Protein AF-A0A7S1PUE9-F1 (afdb_monomer_lite)

pLDDT: mean 86.62, std 9.23, range [46.56, 97.62]

Structure (mmCIF, N/CA/C/O backbone):
data_AF-A0A7S1PUE9-F1
#
_entry.id   AF-A0A7S1PUE9-F1
#
loop_
_atom_site.group_PDB
_atom_site.id
_atom_site.type_symbol
_atom_site.label_atom_id
_atom_site.label_alt_id
_atom_site.label_comp_id
_atom_site.label_asym_id
_atom_site.label_entity_id
_atom_site.label_seq_id
_atom_site.pdbx_PDB_ins_code
_atom_site.Cartn_x
_atom_site.Cartn_y
_atom_site.Cartn_z
_atom_site.occupancy
_atom_site.B_iso_or_equiv
_atom_site.auth_seq_id
_atom_site.auth_comp_id
_atom_site.auth_asym_id
_atom_site.auth_atom_id
_atom_site.pdbx_PDB_model_num
ATOM 1 N N . SER A 1 1 ? -7.003 24.282 0.858 1.00 46.56 1 SER A N 1
ATOM 2 C CA . SER A 1 1 ? -7.446 24.367 2.265 1.00 46.56 1 SER A CA 1
ATOM 3 C C . SER A 1 1 ? -6.705 23.393 3.196 1.00 46.56 1 SER A C 1
ATOM 5 O O . SER A 1 1 ? -6.592 23.719 4.368 1.00 46.56 1 SER A O 1
ATOM 7 N N . LYS A 1 2 ? -6.103 22.275 2.737 1.00 52.84 2 LYS A N 1
ATOM 8 C CA . LYS A 1 2 ? -5.173 21.488 3.585 1.00 52.84 2 LYS A CA 1
ATOM 9 C C . LYS A 1 2 ? -3.800 22.175 3.719 1.00 52.84 2 LYS A C 1
ATOM 11 O O . LYS A 1 2 ? -3.308 22.738 2.744 1.00 52.84 2 LYS A O 1
ATOM 16 N N . ALA A 1 3 ? -3.198 22.104 4.911 1.00 67.56 3 ALA A N 1
ATOM 17 C CA . ALA A 1 3 ? -1.876 22.671 5.223 1.00 67.56 3 ALA A CA 1
ATOM 18 C C . ALA A 1 3 ? -0.708 21.894 4.583 1.00 67.56 3 ALA A C 1
ATOM 20 O O . ALA A 1 3 ? 0.362 22.451 4.361 1.00 67.56 3 ALA A O 1
ATOM 21 N N . SER A 1 4 ? -0.921 20.620 4.247 1.00 67.88 4 SER A N 1
ATOM 22 C CA . SER A 1 4 ? -0.008 19.823 3.431 1.00 67.88 4 SER A CA 1
ATOM 23 C C . SER A 1 4 ? -0.814 19.066 2.371 1.00 67.88 4 SER A C 1
ATOM 25 O O . SER A 1 4 ? -1.808 18.427 2.721 1.00 67.88 4 SER A O 1
ATOM 27 N N . PRO A 1 5 ? -0.427 19.131 1.085 1.00 66.12 5 PRO A N 1
ATOM 28 C CA . PRO A 1 5 ? -1.153 18.479 -0.006 1.00 66.12 5 PRO A CA 1
ATOM 29 C C . PRO A 1 5 ? -0.963 16.956 -0.047 1.00 66.12 5 PRO A C 1
ATOM 31 O O . PRO A 1 5 ? -1.646 16.288 -0.816 1.00 66.12 5 PRO A O 1
ATOM 34 N N . THR A 1 6 ? -0.036 16.413 0.744 1.00 65.56 6 THR A N 1
ATOM 35 C CA . THR A 1 6 ? 0.375 14.999 0.698 1.00 65.56 6 THR A CA 1
ATOM 36 C C . THR A 1 6 ? 0.102 14.24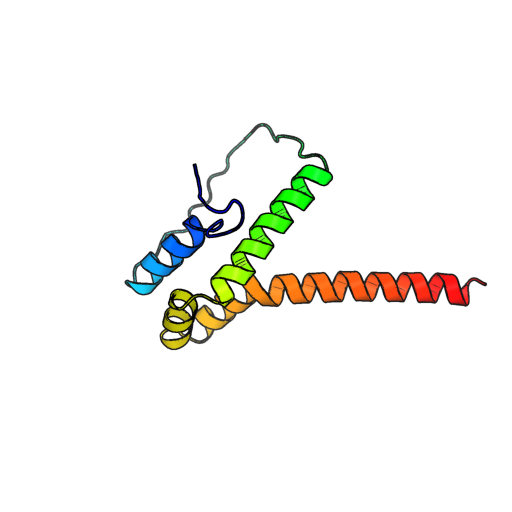7 1.997 1.00 65.56 6 THR A C 1
ATOM 38 O O . THR A 1 6 ? 0.189 13.022 2.025 1.00 65.56 6 THR A O 1
ATOM 41 N N . VAL A 1 7 ? -0.217 14.954 3.083 1.00 66.44 7 VAL A N 1
ATOM 42 C CA . VAL A 1 7 ? -0.489 14.351 4.393 1.00 66.44 7 VAL A CA 1
ATOM 43 C C . VAL A 1 7 ? -1.988 14.097 4.539 1.00 66.44 7 VAL A C 1
ATOM 45 O O . VAL A 1 7 ? -2.804 14.953 4.204 1.00 66.44 7 VAL A O 1
ATOM 48 N N . ASN A 1 8 ? -2.338 12.926 5.079 1.00 69.88 8 ASN A N 1
ATOM 49 C CA . ASN A 1 8 ? -3.717 12.497 5.322 1.00 69.88 8 ASN A CA 1
ATOM 50 C C . ASN A 1 8 ? -4.580 12.472 4.042 1.00 69.88 8 ASN A C 1
ATOM 52 O O . ASN A 1 8 ? -5.634 13.109 3.950 1.00 69.88 8 ASN A O 1
ATOM 56 N N . MET A 1 9 ? -4.068 11.780 3.020 1.00 74.50 9 MET A N 1
ATOM 57 C CA . MET A 1 9 ? -4.742 11.578 1.730 1.00 74.50 9 MET A CA 1
ATOM 58 C C . MET A 1 9 ? -5.679 10.361 1.719 1.00 74.50 9 MET A C 1
ATOM 60 O O . MET A 1 9 ? -6.439 10.218 0.771 1.00 74.50 9 MET A O 1
ATOM 64 N N . SER A 1 10 ? -5.635 9.524 2.760 1.00 85.56 10 SER A N 1
ATOM 65 C CA . SER A 1 10 ? -6.405 8.274 2.887 1.00 85.56 10 SER A CA 1
ATOM 66 C C . SER A 1 10 ? -7.337 8.300 4.096 1.00 85.56 10 SER A C 1
ATOM 68 O O . SER A 1 10 ? -7.404 7.352 4.871 1.00 85.56 10 SER A O 1
ATOM 70 N N . GLU A 1 11 ? -7.994 9.439 4.305 1.00 87.81 11 GLU A N 1
ATOM 71 C CA . GLU A 1 11 ? -8.928 9.679 5.412 1.00 87.81 11 GLU A CA 1
ATOM 72 C C . GLU A 1 11 ? -10.063 8.646 5.461 1.00 87.81 11 GLU A C 1
ATOM 74 O O . GLU A 1 11 ? -10.430 8.179 6.533 1.00 87.81 11 GLU A O 1
ATOM 79 N N . ASP A 1 12 ? -10.557 8.243 4.295 1.00 88.38 12 ASP A N 1
ATOM 80 C CA . ASP A 1 12 ? -11.521 7.162 4.100 1.00 88.38 12 ASP A CA 1
ATOM 81 C C . ASP A 1 12 ? -11.020 5.816 4.647 1.00 88.38 12 ASP A C 1
ATOM 83 O O . ASP A 1 12 ? -11.739 5.115 5.360 1.00 88.38 12 ASP A O 1
ATOM 87 N N . VAL A 1 13 ? -9.756 5.478 4.386 1.00 89.88 13 VAL A N 1
ATOM 88 C CA . VAL A 1 13 ? -9.116 4.269 4.924 1.00 89.88 13 VAL A CA 1
ATOM 89 C C . VAL A 1 13 ? -8.967 4.35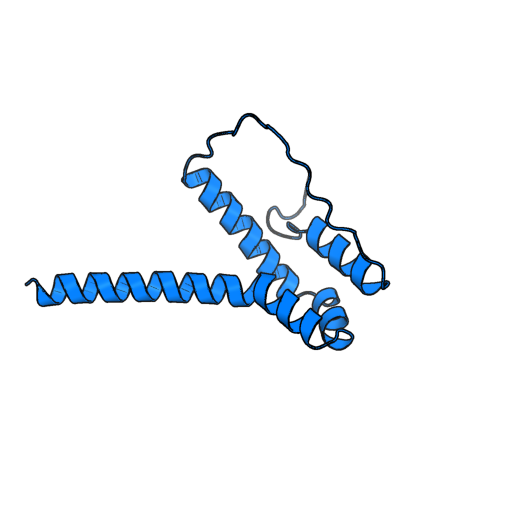7 6.445 1.00 89.88 13 VAL A C 1
ATOM 91 O O . VAL A 1 13 ? -9.239 3.380 7.143 1.00 89.88 13 VAL A O 1
ATOM 94 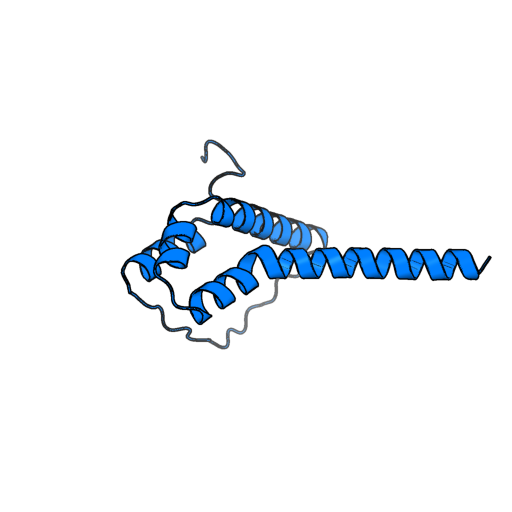N N . PHE A 1 14 ? -8.572 5.519 6.975 1.00 89.44 14 PHE A N 1
ATOM 95 C CA . PHE A 1 14 ? -8.467 5.732 8.424 1.00 89.44 14 PHE A CA 1
ATOM 96 C C . PHE A 1 14 ? -9.829 5.659 9.124 1.00 89.44 14 PHE A C 1
ATOM 98 O O . PHE A 1 14 ? -9.931 5.052 10.188 1.00 89.44 14 PHE A O 1
ATOM 105 N N . ALA A 1 15 ? -10.891 6.179 8.506 1.00 90.81 15 ALA A N 1
ATOM 106 C CA . ALA A 1 15 ? -12.252 6.000 9.004 1.00 90.81 15 ALA A CA 1
ATOM 107 C C . ALA A 1 15 ? -12.641 4.510 9.038 1.00 90.81 15 ALA A C 1
ATOM 109 O O . ALA A 1 15 ? -13.208 4.034 10.021 1.00 90.81 15 ALA A O 1
ATOM 110 N N . GLY A 1 16 ? -12.259 3.740 8.014 1.00 90.62 16 GLY A N 1
ATOM 111 C CA . GLY A 1 16 ? -12.432 2.285 8.001 1.00 90.62 16 GLY A CA 1
ATOM 112 C C . GLY A 1 16 ? -11.690 1.575 9.140 1.00 90.62 16 GLY A C 1
ATOM 113 O O . GLY A 1 16 ? -12.239 0.668 9.767 1.00 90.62 16 GLY A O 1
ATOM 114 N N . TYR A 1 17 ? -10.467 2.008 9.462 1.00 90.75 17 TYR A N 1
ATOM 115 C CA . TYR A 1 17 ? -9.726 1.504 10.621 1.00 90.75 17 TYR A CA 1
ATOM 116 C C . TYR A 1 17 ? -10.458 1.779 11.933 1.00 90.75 17 TYR A C 1
ATOM 118 O O . TYR A 1 17 ? -10.527 0.895 12.784 1.00 90.75 17 TYR A O 1
ATOM 126 N N . GLU A 1 18 ? -11.050 2.957 12.095 1.00 91.00 18 GLU A N 1
ATOM 127 C CA . GLU A 1 18 ? -11.809 3.286 13.298 1.00 91.00 18 GLU A CA 1
ATOM 128 C C . GLU A 1 18 ? -13.063 2.409 13.457 1.00 91.00 18 GLU A C 1
ATOM 130 O O . GLU A 1 18 ? -13.294 1.871 14.542 1.00 91.00 18 GLU A O 1
ATOM 135 N N . VAL A 1 19 ? -13.820 2.187 12.377 1.00 91.81 19 VAL A N 1
ATOM 136 C CA . VAL A 1 19 ? -14.985 1.278 12.354 1.00 91.81 19 VAL A CA 1
ATOM 137 C C . VAL A 1 19 ? -14.573 -0.134 12.786 1.00 91.81 19 VAL A C 1
ATOM 139 O O . VAL A 1 19 ? -15.123 -0.690 13.739 1.00 91.81 19 VAL A O 1
ATOM 142 N N . VAL A 1 20 ? -13.527 -0.686 12.163 1.00 89.19 20 VAL A N 1
ATOM 143 C CA . VAL A 1 20 ? -12.998 -2.014 12.522 1.00 89.19 20 VAL A CA 1
ATOM 144 C C . VAL A 1 20 ? -12.464 -2.033 13.959 1.00 89.19 20 VAL A C 1
ATOM 146 O O . VAL A 1 20 ? -12.650 -3.009 14.686 1.00 89.19 20 VAL A O 1
ATOM 149 N N . GLY A 1 21 ? -11.827 -0.950 14.405 1.00 88.69 21 GLY A N 1
ATOM 150 C CA . GLY A 1 21 ? -11.296 -0.796 15.759 1.00 88.69 21 GLY A CA 1
ATOM 151 C C . GLY A 1 21 ? -12.373 -0.802 16.848 1.00 88.69 21 GLY A C 1
ATOM 152 O O . GLY A 1 21 ? -12.095 -1.238 17.969 1.00 88.69 21 GLY A O 1
ATOM 153 N N . ARG A 1 22 ? -13.598 -0.377 16.513 1.00 91.50 22 ARG A N 1
ATOM 154 C CA . ARG A 1 22 ? -14.795 -0.453 17.370 1.00 91.50 22 ARG A CA 1
ATOM 155 C C . ARG A 1 22 ? -15.467 -1.831 17.351 1.00 91.50 22 ARG A C 1
ATOM 157 O O . ARG A 1 22 ? -16.375 -2.068 18.141 1.00 91.50 22 ARG A O 1
ATOM 164 N N . GLY A 1 23 ? -15.002 -2.749 16.502 1.00 89.19 23 GLY A N 1
ATOM 165 C CA . GLY A 1 23 ? -15.620 -4.062 16.303 1.00 89.19 23 GLY A CA 1
ATOM 166 C C . GLY A 1 23 ? -16.848 -4.024 15.393 1.00 89.19 23 GLY A C 1
ATOM 167 O O . GLY A 1 23 ? -17.590 -5.002 15.334 1.00 89.19 23 GLY A O 1
ATOM 168 N N . GLU A 1 24 ? -17.066 -2.914 14.690 1.00 91.62 24 GLU A N 1
ATOM 169 C CA . GLU A 1 24 ? -18.109 -2.791 13.678 1.00 91.62 24 GLU A CA 1
ATOM 170 C C . GLU A 1 24 ? -17.625 -3.380 12.343 1.00 91.62 24 GLU A C 1
ATOM 172 O O . GLU A 1 24 ? -16.424 -3.509 12.085 1.00 91.62 24 GLU A O 1
ATOM 177 N N . ALA A 1 25 ? -18.569 -3.749 11.478 1.00 87.06 25 ALA A N 1
ATOM 178 C CA . ALA A 1 25 ? -18.284 -4.280 10.151 1.00 87.06 25 ALA A CA 1
ATOM 179 C C . ALA A 1 25 ? -19.226 -3.660 9.115 1.00 87.06 25 ALA A C 1
ATOM 181 O O . ALA A 1 25 ? -20.426 -3.530 9.353 1.00 87.06 25 ALA A O 1
ATOM 182 N N . GLY A 1 26 ? -18.676 -3.302 7.954 1.00 85.50 26 GLY A N 1
ATOM 183 C CA . GLY A 1 26 ? -19.455 -2.902 6.786 1.00 85.50 26 GLY A CA 1
ATOM 184 C C . GLY A 1 26 ? -19.801 -4.114 5.926 1.00 85.50 26 GLY A C 1
ATOM 185 O O . GLY A 1 26 ? -18.956 -4.983 5.705 1.00 85.50 26 GLY A O 1
ATOM 186 N N . ALA A 1 27 ? -21.032 -4.174 5.421 1.00 88.94 27 ALA A N 1
ATOM 187 C CA . ALA A 1 27 ? -21.385 -5.129 4.380 1.00 88.94 27 ALA A CA 1
ATOM 188 C C . ALA A 1 27 ? -20.814 -4.644 3.040 1.00 88.94 27 ALA A C 1
ATOM 190 O O . ALA A 1 27 ? -21.066 -3.511 2.632 1.00 88.94 27 ALA A O 1
ATOM 191 N N . PHE A 1 28 ? -20.062 -5.502 2.352 1.00 88.19 28 PHE A N 1
ATOM 192 C CA . PHE A 1 28 ? -19.707 -5.260 0.959 1.00 88.19 28 PHE A CA 1
ATOM 193 C C . PHE A 1 28 ? -20.914 -5.621 0.093 1.00 88.19 28 PHE A C 1
ATOM 195 O O . PHE A 1 28 ? -21.294 -6.789 0.011 1.00 88.19 28 PHE A O 1
ATOM 202 N N . VAL A 1 29 ? -21.537 -4.608 -0.501 1.00 89.81 29 VAL A N 1
ATOM 203 C CA . VAL A 1 29 ? -22.655 -4.774 -1.429 1.00 89.81 29 VAL A CA 1
ATOM 204 C C . VAL A 1 29 ? -22.208 -4.220 -2.769 1.00 89.81 29 VAL A C 1
ATOM 206 O O . VAL A 1 29 ? -21.938 -3.028 -2.894 1.00 89.81 29 VAL A O 1
ATOM 209 N N . GLU A 1 30 ? -22.091 -5.104 -3.751 1.00 87.12 30 GLU A N 1
ATOM 210 C CA . GLU A 1 30 ? -21.706 -4.737 -5.105 1.00 87.12 30 GLU A CA 1
ATOM 211 C C . GLU A 1 30 ? -22.962 -4.388 -5.904 1.00 87.12 30 GLU A C 1
ATOM 213 O O . GLU A 1 30 ? -23.884 -5.197 -6.031 1.00 87.12 30 GLU A O 1
ATOM 218 N N . PHE A 1 31 ? -23.006 -3.166 -6.425 1.00 85.75 31 PHE A N 1
ATOM 219 C CA . PHE A 1 31 ? -24.050 -2.721 -7.335 1.00 85.75 31 PHE A CA 1
ATOM 220 C C . PHE A 1 31 ? -23.491 -2.723 -8.755 1.00 85.75 31 PHE A C 1
ATOM 222 O O . PHE A 1 31 ? -22.378 -2.263 -8.999 1.00 85.75 31 PHE A O 1
ATOM 229 N N . ILE A 1 32 ? -24.264 -3.249 -9.706 1.00 84.31 32 ILE A N 1
ATOM 230 C CA . ILE A 1 32 ? -23.914 -3.160 -11.124 1.00 84.31 32 ILE A CA 1
ATOM 231 C C . ILE A 1 32 ? -24.257 -1.742 -11.578 1.00 84.31 32 ILE A C 1
ATOM 233 O O . ILE A 1 32 ? -25.409 -1.441 -11.891 1.00 84.31 32 ILE A O 1
ATOM 237 N N . GLU A 1 33 ? -23.259 -0.866 -11.586 1.00 82.19 33 GLU A N 1
ATOM 238 C CA . GLU A 1 33 ? -23.399 0.509 -12.057 1.00 82.19 33 GLU A CA 1
ATOM 239 C C . GLU A 1 33 ? -22.891 0.626 -13.498 1.00 82.19 33 GLU A C 1
ATOM 241 O O . GLU A 1 33 ? -21.742 0.320 -13.816 1.00 82.19 33 GLU A O 1
ATOM 246 N N . ALA A 1 34 ? -23.773 1.064 -14.400 1.00 79.19 34 ALA A N 1
ATOM 247 C CA . ALA A 1 34 ? -23.424 1.377 -15.781 1.00 79.19 34 ALA A CA 1
ATOM 248 C C . ALA A 1 34 ? -23.022 2.853 -15.879 1.00 79.19 34 ALA A C 1
ATOM 250 O O . ALA A 1 34 ? -23.793 3.700 -16.337 1.00 79.19 34 ALA A O 1
ATOM 251 N N . GLU A 1 35 ? -21.819 3.177 -15.415 1.00 75.75 35 GLU A N 1
ATOM 252 C CA . GLU A 1 35 ? -21.268 4.520 -15.5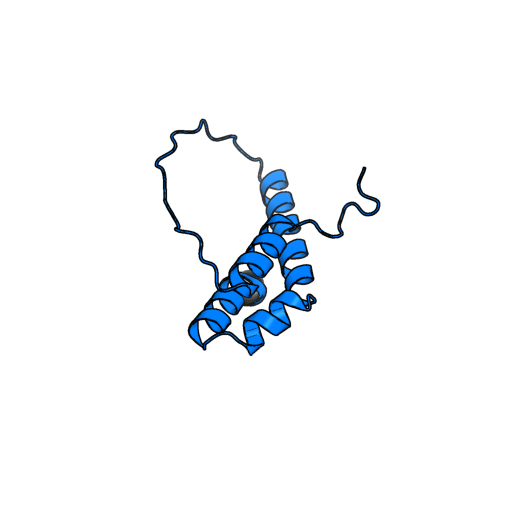67 1.00 75.75 35 GLU A CA 1
ATOM 253 C C . GLU A 1 35 ? -20.630 4.708 -16.949 1.00 75.75 35 GLU A C 1
ATOM 255 O O . GLU A 1 35 ? -20.028 3.799 -17.528 1.00 75.75 35 GLU A O 1
ATOM 260 N N . LYS A 1 36 ? -20.720 5.926 -17.498 1.00 76.75 36 LYS A N 1
ATOM 261 C CA . LYS A 1 36 ? -19.949 6.287 -18.689 1.00 76.75 36 LYS A CA 1
ATOM 262 C C . LYS A 1 36 ? -18.484 6.398 -18.275 1.00 76.75 36 LYS A C 1
ATOM 264 O O . LYS A 1 36 ? -18.094 7.396 -17.672 1.00 76.75 36 LYS A O 1
ATOM 269 N N . GLY A 1 37 ? -17.690 5.381 -18.607 1.00 65.12 37 GLY A N 1
ATOM 270 C CA . GLY A 1 37 ? -16.261 5.348 -18.312 1.00 65.12 37 GLY A CA 1
ATOM 271 C C . GLY A 1 37 ? -15.579 6.644 -18.747 1.00 65.12 37 GLY A C 1
ATOM 272 O O . GLY A 1 37 ? -15.623 7.034 -19.915 1.00 65.12 37 GLY A O 1
ATOM 273 N N . ARG A 1 38 ? -14.964 7.344 -17.794 1.00 71.81 38 ARG A N 1
ATOM 274 C CA . ARG A 1 38 ? -14.049 8.436 -18.108 1.00 71.81 38 ARG A CA 1
ATOM 275 C C . ARG A 1 38 ? -12.735 7.796 -18.521 1.00 71.81 38 ARG A C 1
ATOM 277 O O . ARG A 1 38 ? -12.075 7.190 -17.683 1.00 71.81 38 ARG A O 1
ATOM 284 N N . GLU A 1 39 ? -12.342 7.948 -19.782 1.00 67.69 39 GLU A N 1
ATOM 285 C CA . GLU A 1 39 ? -11.012 7.514 -20.205 1.00 67.69 39 GLU A CA 1
ATOM 286 C C . GLU A 1 39 ? -9.961 8.331 -19.449 1.00 67.69 39 GLU A C 1
ATOM 288 O O . GLU A 1 39 ? -9.763 9.529 -19.678 1.00 67.69 39 GLU A O 1
ATOM 293 N N . SER A 1 40 ? -9.327 7.699 -18.466 1.00 72.12 40 SER A N 1
ATOM 294 C CA . SER A 1 40 ? -8.180 8.266 -17.786 1.00 72.12 40 SER A CA 1
ATOM 295 C C . SER A 1 40 ? -6.961 8.023 -18.667 1.00 72.12 40 SER A C 1
ATOM 297 O O . SER A 1 40 ? -6.559 6.892 -18.928 1.00 72.12 40 SER A O 1
ATOM 299 N N . ALA A 1 41 ? -6.352 9.105 -19.152 1.00 84.75 41 ALA A N 1
ATOM 300 C CA . ALA A 1 41 ? -5.048 9.005 -19.794 1.00 84.75 41 ALA A CA 1
ATOM 301 C C . ALA A 1 41 ? -4.055 8.330 -18.830 1.00 84.75 41 ALA A C 1
ATOM 303 O O . ALA A 1 41 ? -4.126 8.535 -17.615 1.00 84.75 41 ALA A O 1
ATOM 304 N N . PHE A 1 42 ? -3.088 7.582 -19.366 1.00 86.88 42 PHE A N 1
ATOM 305 C CA . PHE A 1 42 ? -2.107 6.820 -18.579 1.00 86.88 42 PHE A CA 1
ATOM 306 C C . PHE A 1 42 ? -1.421 7.645 -17.472 1.00 86.88 42 PHE A C 1
ATOM 308 O O . PHE A 1 42 ? -1.182 7.160 -16.364 1.00 86.88 42 PHE A O 1
ATOM 315 N N . VAL A 1 43 ? -1.167 8.930 -17.739 1.00 88.81 43 VAL A N 1
ATOM 316 C CA . VAL A 1 43 ? -0.592 9.870 -16.766 1.00 88.81 43 VAL A CA 1
ATOM 317 C C . VAL A 1 43 ? -1.516 10.076 -15.559 1.00 88.81 43 VAL A C 1
ATOM 319 O O . VAL A 1 43 ? -1.047 10.071 -14.423 1.00 88.81 43 VAL A O 1
ATOM 322 N N . ALA A 1 44 ? -2.825 10.218 -15.776 1.00 87.19 44 ALA A N 1
ATOM 323 C CA . ALA A 1 44 ? -3.800 10.404 -14.704 1.00 87.19 44 ALA A CA 1
ATOM 324 C C . ALA A 1 44 ? -3.977 9.127 -13.865 1.00 87.19 44 ALA A C 1
ATOM 326 O O . ALA A 1 44 ? -4.045 9.215 -12.640 1.00 87.19 44 ALA A O 1
ATOM 327 N N . ALA A 1 45 ? -3.980 7.952 -14.504 1.00 88.00 45 ALA A N 1
ATOM 328 C CA . ALA A 1 45 ? -4.001 6.666 -13.805 1.00 88.00 45 ALA A CA 1
ATOM 329 C C . ALA A 1 45 ? -2.751 6.482 -12.926 1.00 88.00 45 ALA A C 1
ATOM 331 O O . ALA A 1 45 ? -2.858 6.180 -11.741 1.00 88.00 45 ALA A O 1
ATOM 332 N N . THR A 1 46 ? -1.563 6.779 -13.460 1.00 88.00 46 THR A N 1
ATOM 333 C CA . THR A 1 46 ? -0.305 6.701 -12.696 1.00 88.00 46 THR A CA 1
ATOM 334 C C . THR A 1 46 ? -0.288 7.667 -11.505 1.00 88.00 46 THR A C 1
ATOM 336 O O . THR A 1 46 ? 0.171 7.322 -10.417 1.00 88.00 46 THR A O 1
ATOM 339 N N . GLN A 1 47 ? -0.816 8.882 -11.675 1.00 88.38 47 GLN A N 1
ATOM 340 C CA . GLN A 1 47 ? -0.939 9.845 -10.576 1.00 88.38 47 GLN A CA 1
ATOM 341 C C . GLN A 1 47 ? -1.921 9.383 -9.496 1.00 88.38 47 GLN A C 1
ATOM 343 O O . GLN A 1 47 ? -1.705 9.668 -8.319 1.00 88.38 47 GLN A O 1
ATOM 348 N N . PHE A 1 48 ? -2.998 8.697 -9.879 1.00 87.75 48 PHE A N 1
ATOM 349 C CA . PHE A 1 48 ? -3.946 8.114 -8.936 1.00 87.75 48 PHE A CA 1
ATOM 350 C C . PHE A 1 48 ? -3.295 6.992 -8.120 1.00 87.75 48 PHE A C 1
ATOM 352 O O . PHE A 1 48 ? -3.287 7.065 -6.893 1.00 87.75 48 PHE A O 1
ATOM 359 N N . GLU A 1 49 ? -2.635 6.043 -8.781 1.00 87.25 49 GLU A N 1
ATOM 360 C CA . GLU A 1 49 ? -1.892 4.965 -8.117 1.00 87.25 49 GLU A CA 1
ATOM 361 C C . GLU A 1 49 ? -0.815 5.500 -7.163 1.00 87.25 49 GLU A C 1
ATOM 363 O O . GLU A 1 49 ? -0.666 5.026 -6.035 1.00 87.25 49 GLU A O 1
ATOM 368 N N . SER A 1 50 ? -0.104 6.561 -7.561 1.00 87.75 50 SER A N 1
ATOM 369 C CA . SER A 1 50 ? 0.875 7.220 -6.691 1.00 87.75 50 SER A CA 1
ATOM 370 C C . SER A 1 50 ? 0.252 7.843 -5.436 1.00 87.75 50 SER A C 1
ATOM 372 O O . SER A 1 50 ? 0.935 7.963 -4.418 1.00 87.75 50 SER A O 1
ATOM 374 N N . LYS A 1 51 ? -1.012 8.277 -5.486 1.00 87.94 51 LYS A N 1
ATOM 375 C CA . LYS A 1 51 ? -1.710 8.802 -4.304 1.00 87.94 51 LYS A CA 1
ATOM 376 C C . LYS A 1 51 ? -2.103 7.674 -3.360 1.00 87.94 51 LYS A C 1
ATOM 378 O O . LYS A 1 51 ? -1.884 7.812 -2.157 1.00 87.94 51 LYS A O 1
ATOM 383 N N . ILE A 1 52 ? -2.623 6.566 -3.893 1.00 88.56 52 ILE A N 1
ATOM 384 C CA . ILE A 1 52 ? -2.995 5.396 -3.082 1.00 88.56 52 ILE A CA 1
ATOM 385 C C . ILE A 1 52 ? -1.752 4.816 -2.400 1.00 88.56 52 ILE A C 1
ATOM 387 O O . ILE A 1 52 ? -1.786 4.538 -1.203 1.00 88.56 52 ILE A O 1
ATOM 391 N N . SER A 1 53 ? -0.624 4.722 -3.110 1.00 88.62 53 SER A N 1
ATOM 392 C CA . SER A 1 53 ? 0.619 4.193 -2.535 1.00 88.62 53 SER A CA 1
ATOM 393 C C . SER A 1 53 ? 1.176 5.072 -1.410 1.00 88.62 53 SER A C 1
ATOM 395 O O . SER A 1 53 ? 1.582 4.558 -0.364 1.00 88.62 53 SER A O 1
ATOM 397 N N . GLY A 1 54 ? 1.127 6.401 -1.564 1.00 87.75 54 GLY A N 1
ATOM 398 C CA . GLY A 1 54 ? 1.455 7.343 -0.488 1.00 87.75 54 GLY A CA 1
ATOM 399 C C . GLY A 1 54 ? 0.521 7.199 0.719 1.00 87.75 54 GLY A C 1
ATOM 400 O O . GLY A 1 54 ? 0.970 7.238 1.868 1.00 87.75 54 GLY A O 1
ATOM 401 N N . GLY A 1 55 ? -0.760 6.955 0.446 1.00 87.69 55 GLY A N 1
ATOM 402 C CA . GLY A 1 55 ? -1.780 6.591 1.420 1.00 87.69 55 GLY A CA 1
ATOM 403 C C . GLY A 1 55 ? -1.411 5.363 2.243 1.00 87.69 55 GLY A C 1
ATOM 404 O O . GLY A 1 55 ? -1.246 5.456 3.459 1.00 87.69 55 GLY A O 1
ATOM 405 N N . ALA A 1 56 ? -1.161 4.239 1.574 1.00 88.44 56 ALA A N 1
ATOM 406 C CA . ALA A 1 56 ? -0.772 2.982 2.206 1.00 88.44 56 ALA A CA 1
ATOM 407 C C . ALA A 1 56 ? 0.511 3.115 3.046 1.00 88.44 56 ALA A C 1
ATOM 409 O O . ALA A 1 56 ? 0.587 2.594 4.160 1.00 88.44 56 ALA A O 1
ATOM 410 N N . ALA A 1 57 ? 1.505 3.870 2.566 1.00 87.81 57 ALA A N 1
ATOM 411 C CA . ALA A 1 57 ? 2.728 4.146 3.322 1.00 87.81 57 ALA A CA 1
ATOM 412 C C . ALA A 1 57 ? 2.473 4.963 4.603 1.00 87.81 57 ALA A C 1
ATOM 414 O O . ALA A 1 57 ? 3.198 4.823 5.593 1.00 87.81 57 ALA A O 1
ATOM 415 N N . SER A 1 58 ? 1.458 5.831 4.598 1.00 87.50 58 SER A N 1
ATOM 416 C CA . SER A 1 58 ? 1.030 6.569 5.789 1.00 87.50 58 SER A CA 1
ATOM 417 C C . SER A 1 58 ? 0.273 5.670 6.770 1.00 87.50 58 SER A C 1
ATOM 419 O O . SER A 1 58 ? 0.562 5.707 7.966 1.00 87.50 58 SER A O 1
ATOM 421 N N . SER A 1 59 ? -0.587 4.781 6.265 1.00 87.94 59 SER A N 1
ATOM 422 C CA . SER A 1 59 ? -1.306 3.781 7.058 1.00 87.94 59 SER A CA 1
ATOM 423 C C . SER A 1 59 ? -0.359 2.815 7.768 1.00 87.94 59 SER A C 1
ATOM 425 O O . SER A 1 59 ? -0.546 2.540 8.950 1.00 87.94 59 SER A O 1
ATOM 427 N N . LEU A 1 60 ? 0.717 2.371 7.107 1.00 88.44 60 LEU A N 1
ATOM 428 C CA . LEU A 1 60 ? 1.741 1.507 7.716 1.00 88.44 60 LEU A CA 1
ATOM 429 C C . LEU A 1 60 ? 2.450 2.148 8.915 1.00 88.44 60 LEU A C 1
ATOM 431 O O . LEU A 1 60 ? 2.897 1.442 9.814 1.00 88.44 60 LEU A O 1
ATOM 435 N N . ARG A 1 61 ? 2.552 3.481 8.939 1.00 87.31 61 ARG A N 1
ATOM 436 C CA . ARG A 1 61 ? 3.145 4.235 10.055 1.00 87.31 61 ARG A CA 1
ATOM 437 C C . ARG A 1 61 ? 2.124 4.650 11.116 1.00 87.31 61 ARG A C 1
ATOM 439 O O . ARG A 1 61 ? 2.505 5.286 12.095 1.00 87.31 61 ARG A O 1
ATOM 446 N N . SER A 1 62 ? 0.847 4.331 10.924 1.00 89.31 62 SER A N 1
ATOM 447 C CA . SER A 1 62 ? -0.219 4.739 11.834 1.00 89.31 62 SER A CA 1
ATOM 448 C C . SER A 1 62 ? -0.341 3.815 13.046 1.00 89.31 62 SER A C 1
ATOM 450 O O . SER A 1 62 ? -0.109 2.606 12.969 1.00 89.31 62 SER A O 1
ATOM 452 N N . LEU A 1 63 ? -0.739 4.395 14.180 1.00 90.31 63 LEU A N 1
ATOM 453 C CA . LEU A 1 63 ? -1.017 3.637 15.400 1.00 90.31 63 LEU A CA 1
ATOM 454 C C . LEU A 1 63 ? -2.306 2.819 15.287 1.00 90.31 63 LEU A C 1
ATOM 456 O O . LEU A 1 63 ? -2.382 1.731 15.855 1.00 90.31 63 LEU A O 1
ATOM 460 N N . ASP A 1 64 ? -3.287 3.296 14.525 1.00 90.69 64 ASP A N 1
ATOM 461 C CA . ASP A 1 64 ? -4.563 2.602 14.340 1.00 90.69 64 ASP A CA 1
ATOM 462 C C . ASP A 1 64 ? -4.340 1.236 13.696 1.00 90.69 64 ASP A C 1
ATOM 464 O O . ASP A 1 64 ? -4.810 0.213 14.202 1.00 90.69 64 ASP A O 1
ATOM 468 N N . LEU A 1 65 ? -3.502 1.189 12.655 1.00 91.00 65 LEU A N 1
ATOM 469 C CA . LEU A 1 65 ? -3.136 -0.064 12.008 1.00 91.00 65 LEU A CA 1
ATOM 470 C C . LEU A 1 65 ? -2.377 -1.004 12.950 1.00 91.00 65 LEU A C 1
ATOM 472 O O . LEU A 1 65 ? -2.605 -2.216 12.926 1.00 91.00 65 LEU A O 1
ATOM 476 N N . TYR A 1 66 ? -1.502 -0.462 13.801 1.00 91.19 66 TYR A N 1
ATOM 477 C CA . TYR A 1 66 ? -0.793 -1.243 14.813 1.00 91.19 66 TYR A CA 1
ATOM 478 C C . TYR A 1 66 ? -1.764 -1.877 15.820 1.00 91.19 66 TYR A C 1
ATOM 480 O O . TYR A 1 66 ? -1.663 -3.074 16.102 1.00 91.19 66 TYR A O 1
ATOM 488 N N . TYR A 1 67 ? -2.739 -1.120 16.328 1.00 92.06 67 TYR A N 1
ATOM 489 C CA . TYR A 1 67 ? -3.722 -1.640 17.280 1.00 92.06 67 TYR A CA 1
ATOM 490 C C . TYR A 1 67 ? -4.659 -2.674 16.655 1.00 92.06 67 TYR A C 1
ATOM 492 O O . TYR A 1 67 ? -4.888 -3.722 17.266 1.00 92.06 67 TYR A O 1
ATOM 500 N N . ILE A 1 68 ? -5.147 -2.428 15.436 1.00 92.00 68 ILE A N 1
ATOM 501 C CA . ILE A 1 68 ? -5.990 -3.379 14.697 1.00 92.00 68 ILE A CA 1
ATOM 502 C C . ILE A 1 68 ? -5.214 -4.661 14.419 1.00 92.00 68 ILE A C 1
ATOM 504 O O . ILE A 1 68 ? -5.712 -5.752 14.680 1.00 92.00 68 ILE A O 1
ATOM 508 N N . SER A 1 69 ? -3.965 -4.548 13.972 1.00 90.69 69 SER A N 1
ATOM 509 C CA . SER A 1 69 ? -3.118 -5.713 13.704 1.00 90.69 69 SER A CA 1
ATOM 510 C C . SER A 1 69 ? -2.808 -6.504 14.974 1.00 90.69 69 SER A C 1
ATOM 512 O O . SER A 1 69 ? -2.744 -7.731 14.933 1.00 90.69 69 SER A O 1
ATOM 514 N N . ARG A 1 70 ? -2.633 -5.825 16.115 1.00 91.62 70 ARG A N 1
ATOM 515 C CA . ARG A 1 70 ? -2.357 -6.472 17.404 1.00 91.62 70 ARG A CA 1
ATOM 516 C C . ARG A 1 70 ? -3.573 -7.202 17.979 1.00 91.62 70 ARG A C 1
ATOM 518 O O . ARG A 1 70 ? -3.395 -8.234 18.618 1.00 91.62 70 ARG A O 1
ATOM 525 N N . ARG A 1 71 ? -4.783 -6.668 17.790 1.00 90.69 71 ARG A N 1
ATOM 526 C CA . ARG A 1 71 ? -6.042 -7.279 18.262 1.00 90.69 71 ARG A CA 1
ATOM 527 C C . ARG A 1 71 ? -6.628 -8.283 17.263 1.00 90.69 71 ARG A C 1
ATOM 529 O O . ARG A 1 71 ? -7.376 -9.169 17.662 1.00 90.69 71 ARG A O 1
ATOM 536 N N . GLY A 1 72 ? -6.300 -8.138 15.982 1.00 86.81 72 GLY A N 1
ATOM 537 C CA . GLY A 1 72 ? -6.849 -8.924 14.884 1.00 86.81 72 GLY A CA 1
ATOM 538 C C . GLY A 1 72 ? -6.353 -10.369 14.842 1.00 86.81 72 GLY A C 1
ATOM 539 O O . GLY A 1 72 ? -5.226 -10.704 15.224 1.00 86.81 72 GLY A O 1
ATOM 540 N N . ASN A 1 73 ? -7.202 -11.246 14.308 1.00 90.50 73 ASN A N 1
ATOM 541 C CA . ASN A 1 73 ? -6.833 -12.632 14.043 1.00 90.50 73 ASN A CA 1
ATOM 542 C C . ASN A 1 73 ? -5.804 -12.718 12.888 1.00 90.50 73 ASN A C 1
ATOM 544 O O . ASN A 1 73 ? -5.391 -11.714 12.300 1.00 90.50 73 ASN A O 1
ATOM 548 N N . VAL A 1 74 ? -5.326 -13.927 12.585 1.00 91.25 74 VAL A N 1
ATOM 549 C CA . VAL A 1 74 ? -4.338 -14.133 11.509 1.00 91.25 74 VAL A CA 1
ATOM 550 C C . VAL A 1 74 ? -4.891 -13.691 10.148 1.00 91.25 74 VAL A C 1
ATOM 552 O O . VAL A 1 74 ? -4.167 -13.066 9.380 1.00 91.25 74 VAL A O 1
ATOM 555 N N . PHE A 1 75 ? -6.176 -13.927 9.873 1.00 91.44 75 PHE A N 1
ATOM 556 C CA . PHE A 1 75 ? -6.815 -13.538 8.614 1.00 91.44 75 PHE A CA 1
ATOM 557 C C . PHE A 1 75 ? -6.894 -12.020 8.440 1.00 91.44 75 PHE A C 1
ATOM 559 O O . PHE A 1 75 ? -6.586 -11.522 7.364 1.00 91.44 75 PHE A O 1
ATOM 566 N N . THR A 1 76 ? -7.214 -11.271 9.497 1.00 88.12 76 THR A N 1
ATOM 567 C CA . THR A 1 76 ? -7.211 -9.802 9.486 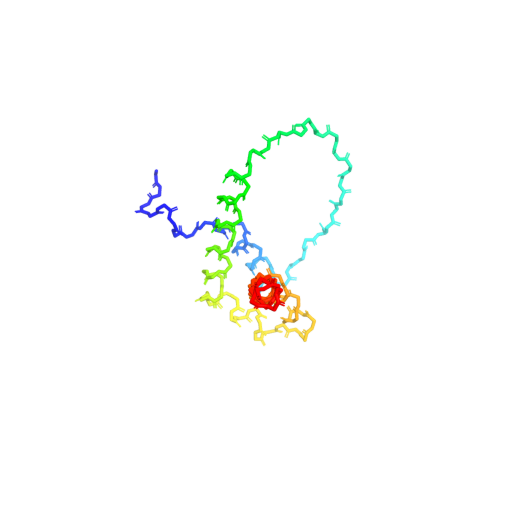1.00 88.12 76 THR A CA 1
ATOM 568 C C . THR A 1 76 ? -5.815 -9.261 9.193 1.00 88.12 76 THR A C 1
ATOM 570 O O . THR A 1 76 ? -5.656 -8.378 8.354 1.00 88.12 76 THR A O 1
ATOM 573 N N . ARG A 1 77 ? -4.783 -9.823 9.836 1.00 90.44 77 ARG A N 1
ATOM 574 C CA . ARG A 1 77 ? -3.387 -9.431 9.591 1.00 90.44 77 ARG A CA 1
ATOM 575 C C . ARG A 1 77 ? -2.939 -9.742 8.164 1.00 90.44 77 ARG A C 1
ATOM 577 O O . ARG A 1 77 ? -2.273 -8.913 7.551 1.00 90.44 77 ARG A O 1
ATOM 584 N N . LEU A 1 78 ? -3.323 -10.900 7.627 1.00 90.88 78 LEU A N 1
ATOM 585 C CA . LEU A 1 78 ? -3.042 -11.263 6.237 1.00 90.88 78 LEU A CA 1
ATOM 586 C C . LEU A 1 78 ? -3.769 -10.340 5.257 1.00 90.88 78 LEU A C 1
ATOM 588 O O . LEU A 1 78 ? -3.134 -9.839 4.337 1.00 90.88 78 LEU A O 1
ATOM 592 N N . ALA A 1 79 ? -5.057 -10.064 5.474 1.00 90.19 79 ALA A N 1
ATOM 593 C CA . ALA A 1 79 ? -5.845 -9.173 4.624 1.00 90.19 79 ALA A CA 1
ATOM 594 C C . ALA A 1 79 ? -5.230 -7.767 4.559 1.00 90.19 79 ALA A C 1
ATOM 596 O O . ALA A 1 79 ? -4.989 -7.255 3.469 1.00 90.19 79 ALA A O 1
ATOM 597 N N . ILE A 1 80 ? -4.879 -7.195 5.716 1.00 88.69 80 ILE A N 1
ATOM 598 C CA . ILE A 1 80 ? -4.197 -5.896 5.812 1.00 88.69 80 ILE A CA 1
ATOM 599 C C . ILE A 1 80 ? -2.826 -5.933 5.121 1.00 88.69 80 ILE A C 1
ATOM 601 O O . ILE A 1 80 ? -2.441 -4.979 4.441 1.00 88.69 80 ILE A O 1
ATOM 605 N N . GLY A 1 81 ? -2.076 -7.026 5.287 1.00 88.50 81 GLY A N 1
ATOM 606 C CA . GLY A 1 81 ? -0.778 -7.208 4.641 1.00 88.50 81 GLY A CA 1
ATOM 607 C C . GLY A 1 81 ? -0.884 -7.230 3.115 1.00 88.50 81 GLY A C 1
ATOM 608 O O . GLY A 1 81 ? -0.123 -6.531 2.443 1.00 88.50 81 GLY A O 1
ATOM 609 N N . PHE A 1 82 ? -1.853 -7.978 2.577 1.00 88.94 82 PHE A N 1
ATOM 610 C CA . PHE A 1 82 ? -2.119 -8.074 1.140 1.00 88.94 82 PHE A CA 1
ATOM 611 C C . PHE A 1 82 ? -2.643 -6.771 0.541 1.00 88.94 82 PHE A C 1
ATOM 613 O O . PHE A 1 82 ? -2.206 -6.406 -0.543 1.00 88.94 82 PHE A O 1
ATOM 620 N N . SER A 1 83 ? -3.516 -6.044 1.239 1.00 86.25 83 SER A N 1
ATOM 621 C CA . SER A 1 83 ? -4.107 -4.801 0.727 1.00 86.25 83 SER A CA 1
ATOM 622 C C . SE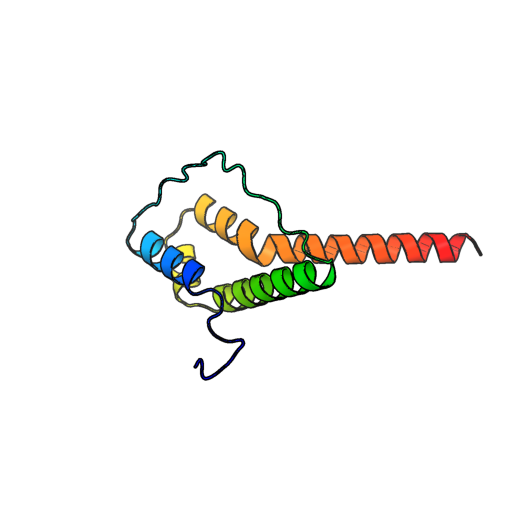R A 1 83 ? -3.167 -3.592 0.773 1.00 86.25 83 SER A C 1
ATOM 624 O O . SER A 1 83 ? -3.504 -2.536 0.247 1.00 86.25 83 SER A O 1
ATOM 626 N N . SER A 1 84 ? -2.016 -3.707 1.441 1.00 87.25 84 SER A N 1
ATOM 627 C CA . SER A 1 84 ? -1.065 -2.609 1.607 1.00 87.25 84 SER A CA 1
ATOM 628 C C . SER A 1 84 ? 0.324 -3.000 1.100 1.00 87.25 84 SER A C 1
ATOM 630 O O . SER A 1 84 ? 0.566 -3.040 -0.104 1.00 87.25 84 SER A O 1
ATOM 632 N N . LEU A 1 85 ? 1.257 -3.293 2.003 1.00 87.75 85 LEU A N 1
ATOM 633 C CA . LEU A 1 85 ? 2.669 -3.481 1.695 1.00 87.75 85 LEU A CA 1
ATOM 634 C C . LEU A 1 85 ? 2.913 -4.596 0.673 1.00 87.75 85 LEU A C 1
ATOM 636 O O . LEU A 1 85 ? 3.691 -4.401 -0.259 1.00 87.75 85 LEU A O 1
ATOM 640 N N . ALA A 1 86 ? 2.272 -5.757 0.834 1.00 90.44 86 ALA A N 1
ATOM 641 C CA . ALA A 1 86 ? 2.586 -6.918 0.008 1.00 90.44 86 ALA A CA 1
ATOM 642 C C . ALA A 1 86 ? 2.208 -6.699 -1.463 1.00 90.44 86 ALA A C 1
ATOM 644 O O . ALA A 1 86 ? 2.967 -7.106 -2.339 1.00 90.44 86 ALA A O 1
ATOM 645 N N . PHE A 1 87 ? 1.103 -5.999 -1.741 1.00 90.19 87 PHE A N 1
ATOM 646 C CA . PHE A 1 87 ? 0.714 -5.628 -3.103 1.00 90.19 87 PHE A CA 1
ATOM 647 C C . PHE A 1 87 ? 1.787 -4.772 -3.790 1.00 90.19 87 PHE A C 1
ATOM 649 O O . PHE A 1 87 ? 2.247 -5.102 -4.884 1.00 90.19 87 PHE A O 1
ATOM 656 N N . TYR A 1 88 ? 2.254 -3.709 -3.129 1.00 90.56 88 TYR A N 1
ATOM 657 C CA . TYR A 1 88 ? 3.267 -2.824 -3.710 1.00 90.56 88 TYR A CA 1
ATOM 658 C C . TYR A 1 88 ? 4.637 -3.494 -3.839 1.00 90.56 88 TYR A C 1
ATOM 660 O O . TYR A 1 88 ? 5.323 -3.288 -4.839 1.00 90.56 88 TYR A O 1
ATOM 668 N N . VAL A 1 89 ? 5.025 -4.329 -2.870 1.00 91.00 89 VAL A N 1
ATOM 669 C CA . VAL A 1 89 ? 6.261 -5.121 -2.951 1.00 91.00 89 VAL A CA 1
ATOM 670 C C . VAL A 1 89 ? 6.192 -6.105 -4.120 1.00 91.00 89 VAL A C 1
ATOM 672 O O . VAL A 1 89 ? 7.147 -6.191 -4.889 1.00 91.00 89 VAL A O 1
ATOM 675 N N . ALA A 1 90 ? 5.068 -6.800 -4.307 1.00 93.31 90 ALA A N 1
ATOM 676 C CA . ALA A 1 90 ? 4.883 -7.721 -5.425 1.00 93.31 90 ALA A CA 1
ATOM 677 C C . ALA A 1 90 ? 4.967 -6.999 -6.780 1.00 93.31 90 ALA A C 1
ATOM 679 O O . ALA A 1 90 ? 5.699 -7.446 -7.664 1.00 93.31 90 ALA A O 1
ATOM 680 N N . ASN A 1 91 ? 4.303 -5.848 -6.923 1.00 92.38 91 ASN A N 1
ATOM 681 C CA . ASN A 1 91 ? 4.373 -5.036 -8.142 1.00 92.38 91 ASN A CA 1
ATOM 682 C C . ASN A 1 91 ? 5.790 -4.522 -8.419 1.00 92.38 91 ASN A C 1
ATOM 684 O O . ASN A 1 91 ? 6.246 -4.542 -9.562 1.00 92.38 91 ASN A O 1
ATOM 688 N N . PHE A 1 92 ? 6.516 -4.103 -7.382 1.00 93.56 92 PHE A N 1
ATOM 689 C CA . PHE A 1 92 ? 7.908 -3.684 -7.521 1.00 93.56 92 PHE A CA 1
ATOM 690 C C . PHE A 1 92 ? 8.801 -4.835 -7.997 1.00 93.56 92 PHE A C 1
ATOM 692 O O . PHE A 1 92 ? 9.550 -4.675 -8.961 1.00 93.56 92 PHE A O 1
ATOM 699 N N . LEU A 1 93 ? 8.693 -6.010 -7.369 1.00 96.62 93 LEU A N 1
ATOM 700 C CA . LEU A 1 93 ? 9.454 -7.198 -7.763 1.00 96.62 93 LEU A CA 1
ATOM 701 C C . LEU A 1 93 ? 9.133 -7.628 -9.198 1.00 96.62 93 LEU A C 1
ATOM 703 O O . LEU A 1 93 ? 10.045 -7.990 -9.938 1.00 96.62 93 LEU A O 1
ATOM 707 N N . MET A 1 94 ? 7.867 -7.537 -9.611 1.00 96.88 94 MET A N 1
ATOM 708 C CA . MET A 1 94 ? 7.439 -7.810 -10.983 1.00 96.88 94 MET A CA 1
ATOM 709 C C . MET A 1 94 ? 8.053 -6.819 -11.982 1.00 96.88 94 MET A C 1
ATOM 711 O O . MET A 1 94 ? 8.589 -7.225 -13.010 1.00 96.88 94 MET A O 1
ATOM 715 N N . ALA A 1 95 ? 8.039 -5.519 -11.682 1.00 95.38 95 ALA A N 1
ATOM 716 C CA . ALA A 1 95 ? 8.650 -4.515 -12.552 1.00 95.38 95 ALA A CA 1
ATOM 717 C C . ALA A 1 95 ? 10.170 -4.724 -12.689 1.00 95.38 95 ALA A C 1
ATOM 719 O O . ALA A 1 95 ? 10.733 -4.615 -13.781 1.00 95.38 95 ALA A O 1
ATOM 720 N N . VAL A 1 96 ? 10.837 -5.061 -11.582 1.00 97.38 96 VAL A N 1
ATOM 721 C CA . VAL A 1 96 ? 12.273 -5.358 -11.552 1.00 97.38 96 VAL A CA 1
ATOM 722 C C . VAL A 1 96 ? 12.595 -6.633 -12.334 1.00 97.38 96 VAL A C 1
ATOM 724 O O . VAL A 1 96 ? 13.544 -6.633 -13.118 1.00 97.38 96 VAL A O 1
ATOM 727 N N . SER A 1 97 ? 11.805 -7.699 -12.176 1.00 97.62 97 SER A N 1
ATOM 728 C CA . SER A 1 97 ? 12.033 -8.959 -12.889 1.00 97.62 97 SER A CA 1
ATOM 729 C C . SER A 1 97 ? 11.903 -8.783 -14.402 1.00 97.62 97 SER A C 1
ATOM 731 O O . SER A 1 97 ? 12.784 -9.220 -15.142 1.00 97.62 97 SER A O 1
ATOM 733 N N . VAL A 1 98 ? 10.882 -8.053 -14.862 1.00 97.25 98 VAL A N 1
ATOM 734 C CA . VAL A 1 98 ? 10.705 -7.712 -16.282 1.00 97.25 98 VAL A CA 1
ATOM 735 C C . VAL A 1 98 ? 11.891 -6.897 -16.796 1.00 97.25 98 VAL A C 1
ATOM 737 O O . VAL A 1 98 ? 12.411 -7.178 -17.874 1.00 97.25 98 VAL A O 1
ATOM 740 N N . ARG A 1 99 ? 12.378 -5.922 -16.019 1.00 96.31 99 ARG A N 1
ATOM 741 C CA . ARG A 1 99 ? 13.539 -5.112 -16.409 1.00 96.31 99 ARG A CA 1
ATOM 742 C C . ARG A 1 99 ? 14.806 -5.953 -16.574 1.00 96.31 99 ARG A C 1
ATOM 744 O O . ARG A 1 99 ? 15.521 -5.768 -17.557 1.00 96.31 99 ARG A O 1
ATOM 751 N N . TYR A 1 100 ? 15.078 -6.873 -15.648 1.00 97.06 100 TYR A N 1
ATOM 752 C CA . TYR A 1 100 ? 16.219 -7.785 -15.765 1.00 97.06 100 TYR A CA 1
ATOM 753 C C . TYR A 1 100 ? 16.069 -8.755 -16.935 1.00 97.06 100 TYR A C 1
ATOM 755 O O . TYR A 1 100 ? 17.037 -8.984 -17.654 1.00 97.06 100 TYR A O 1
ATOM 763 N N . TYR A 1 101 ? 14.865 -9.276 -17.164 1.00 96.19 101 TYR A N 1
ATOM 764 C CA . TYR A 1 101 ? 14.574 -10.152 -18.296 1.00 96.19 101 TYR A CA 1
ATOM 765 C C . TYR A 1 101 ? 14.839 -9.461 -19.641 1.00 96.19 101 TYR A C 1
ATOM 767 O O . TYR A 1 101 ? 15.548 -10.004 -20.489 1.00 96.19 101 TYR A O 1
ATOM 775 N N . LEU A 1 102 ? 14.346 -8.231 -19.817 1.00 96.06 102 LEU A N 1
ATOM 776 C CA . LEU A 1 102 ? 14.599 -7.443 -21.025 1.00 96.06 102 LEU A CA 1
ATOM 777 C C . LEU A 1 102 ? 16.088 -7.138 -21.199 1.00 96.06 102 LEU A C 1
ATOM 779 O O . LEU A 1 102 ? 16.610 -7.262 -22.305 1.00 96.06 102 LEU A O 1
ATOM 783 N N . PHE A 1 103 ? 16.783 -6.766 -20.122 1.00 95.88 103 PHE A N 1
ATOM 784 C CA . PHE A 1 103 ? 18.223 -6.526 -20.171 1.00 95.88 103 PHE A CA 1
ATOM 785 C C . PHE A 1 103 ? 18.994 -7.780 -20.597 1.00 95.88 103 PHE A C 1
ATOM 787 O O . PHE A 1 103 ? 19.839 -7.693 -21.482 1.00 95.88 103 PHE A O 1
ATOM 794 N N . ALA A 1 104 ? 18.667 -8.942 -20.025 1.00 95.12 104 ALA A N 1
ATOM 795 C CA . ALA A 1 104 ? 19.298 -10.208 -20.377 1.00 95.12 104 ALA A CA 1
ATOM 796 C C . ALA A 1 104 ? 19.099 -10.540 -21.862 1.00 95.12 104 ALA A C 1
ATOM 798 O O . ALA A 1 104 ? 20.073 -10.827 -22.549 1.00 95.12 104 ALA A O 1
ATOM 799 N N . ILE A 1 105 ? 17.873 -10.428 -22.386 1.00 95.81 105 ILE A N 1
ATOM 800 C CA . ILE A 1 105 ? 17.606 -10.675 -23.812 1.00 95.81 105 ILE A CA 1
ATOM 801 C C . ILE A 1 105 ? 18.428 -9.747 -24.704 1.00 95.81 105 ILE A C 1
ATOM 803 O O . ILE A 1 105 ? 19.037 -10.217 -25.656 1.00 95.81 105 ILE A O 1
ATOM 807 N N . ASN A 1 106 ? 18.467 -8.448 -24.402 1.00 93.19 106 ASN A N 1
ATOM 808 C CA . ASN A 1 106 ? 19.229 -7.498 -25.214 1.00 93.19 106 ASN A CA 1
ATOM 809 C C . ASN A 1 106 ? 20.743 -7.743 -25.124 1.00 93.19 106 ASN A C 1
ATOM 811 O O . ASN A 1 106 ? 21.443 -7.547 -26.109 1.00 93.19 106 ASN A O 1
ATOM 815 N N . LEU A 1 107 ? 21.245 -8.191 -23.970 1.00 92.94 107 LEU A N 1
ATOM 816 C CA . LEU A 1 107 ? 22.654 -8.536 -23.783 1.00 92.94 107 LEU A CA 1
ATOM 817 C C . LEU A 1 107 ? 23.055 -9.796 -24.565 1.00 92.94 107 LEU A C 1
ATOM 819 O O . LEU A 1 107 ? 24.143 -9.825 -25.119 1.00 92.94 107 LEU A O 1
ATOM 823 N N . PHE A 1 108 ? 22.196 -10.822 -24.604 1.00 89.19 108 PHE A N 1
ATOM 824 C CA . PHE A 1 108 ? 22.454 -12.081 -25.321 1.00 89.19 108 PHE A CA 1
ATOM 825 C C . PHE A 1 108 ? 22.060 -12.048 -26.807 1.00 89.19 108 PHE A C 1
ATOM 827 O O . PHE A 1 108 ? 22.328 -13.007 -27.526 1.00 89.19 108 PHE A O 1
ATOM 834 N N . ALA A 1 109 ? 21.392 -10.984 -27.260 1.00 84.56 109 ALA A N 1
ATOM 835 C CA . ALA A 1 109 ? 21.078 -10.750 -28.669 1.00 84.56 109 ALA A CA 1
ATOM 836 C C . ALA A 1 109 ? 22.190 -9.991 -29.425 1.00 84.56 109 ALA A C 1
ATOM 838 O O . ALA A 1 109 ? 22.113 -9.891 -30.650 1.00 84.56 109 ALA A O 1
ATOM 839 N N . LEU A 1 110 ? 23.180 -9.450 -28.703 1.00 62.94 110 LEU A N 1
ATOM 840 C CA . LEU A 1 110 ? 24.425 -8.880 -29.234 1.00 62.94 110 LEU A CA 1
ATOM 841 C C . LEU A 1 110 ? 25.491 -9.970 -29.389 1.00 62.94 110 LEU A C 1
ATOM 843 O O . LEU A 1 110 ? 26.250 -9.884 -30.379 1.00 62.94 110 LEU A O 1
#

Organism: Neobodo designis (NCBI:txid312471)

InterPro domains:
  IPR003440 Glycosyl transferase 48 domain [PF02364] (1-106)

Sequence (110 aa):
SKASPTVNMSEDVFAGYEVVGRGEAGAFVEFIEAEKGRESAFVAATQFESKISGGAASSLRSLDLYYISRRGNVFTRLAIGFSSLAFYVANFLMAVSVRYYLFAINLFAL

Secondary structure (DSSP, 8-state):
--S-SSSS--HHHHHHHHHHHTT------------------HHHHHHHHHHHHHHHHHHHT-HHHHHHHHHS-HHHHHHHHIIIIIHHHHHHHHHHHHHHHHHHHHHHT-

Foldseek 3Di:
DDPDPQPPLPVVVVVVLVCVVVVHDDDDDDDPDPDDDDPDDPVRVVVVVVNVLSVLVNLVVDVSNVSSCVPDDPVSVVVNCCVGDVVVVVVVVVVVVVVVVVVVVVVVVD

Radius of gyration: 18.66 Å; chains: 1; bounding box: 48×38×48 Å